Protein AF-A0A1C5ZBM2-F1 (afdb_monomer_lite)

Sequence (87 aa):
MSVKAVFLYPENGTKYDQEKAVKCGLEKGKEYEVSHIVMGQSSTSVYLEEFKGPFNSVHFGFMEAGKPLDIFRDPRFNPYLGRGGRL

pLDDT: mean 92.88, std 11.67, range [43.94, 98.44]

Radius of gyration: 13.25 Å; chains: 1; bounding box: 35×25×34 Å

Foldseek 3Di:
DWKKWAQAALPDDDPVLNVVCVVQPPDHRDIFTWPDWADDPVWIWTHTPVDDGTHTSRRTWMDDPRHTDDLCCDCVRNVPPDPDDDD

Secondary structure (DSSP, 8-state):
--EEEEE--TT-S-HHHHHHHHHHTPPTT-EEEEEEEEE-SS-EEEEETTSSSEEEGGGEEEEETTEEE-TTT-TTT-GGG-SS---

Structure (mmCIF, N/CA/C/O backbone):
data_AF-A0A1C5ZBM2-F1
#
_entry.id   AF-A0A1C5ZBM2-F1
#
loop_
_atom_site.group_PDB
_atom_site.id
_atom_site.type_symbol
_atom_site.label_atom_id
_atom_site.label_alt_id
_atom_site.label_comp_id
_atom_site.label_asym_id
_atom_site.label_entity_id
_atom_site.label_seq_id
_atom_site.pdbx_PDB_ins_code
_atom_site.Cartn_x
_atom_site.Cartn_y
_atom_site.Cartn_z
_atom_site.occupancy
_atom_site.B_iso_or_equiv
_atom_site.auth_seq_id
_atom_site.auth_comp_id
_atom_site.auth_asym_id
_atom_site.auth_atom_id
_atom_site.pdbx_PDB_model_num
ATOM 1 N N . MET A 1 1 ? -9.492 -3.926 -13.872 1.00 63.09 1 MET A N 1
ATOM 2 C CA . MET A 1 1 ? -9.329 -4.937 -12.804 1.00 63.09 1 MET A CA 1
ATOM 3 C C . MET A 1 1 ? -8.891 -4.178 -11.565 1.00 63.09 1 MET A C 1
ATOM 5 O O . MET A 1 1 ? -8.116 -3.247 -11.742 1.00 63.09 1 MET A O 1
ATOM 9 N N . SER A 1 2 ? -9.442 -4.483 -10.386 1.00 90.44 2 SER A N 1
ATOM 10 C CA . SER A 1 2 ? -9.115 -3.745 -9.155 1.00 90.44 2 SER A CA 1
ATOM 11 C C . SER A 1 2 ? -8.025 -4.466 -8.372 1.00 90.44 2 SER A C 1
ATOM 13 O O . SER A 1 2 ? -8.105 -5.688 -8.200 1.00 90.44 2 SER A O 1
ATOM 15 N N . VAL A 1 3 ? -7.021 -3.717 -7.923 1.00 97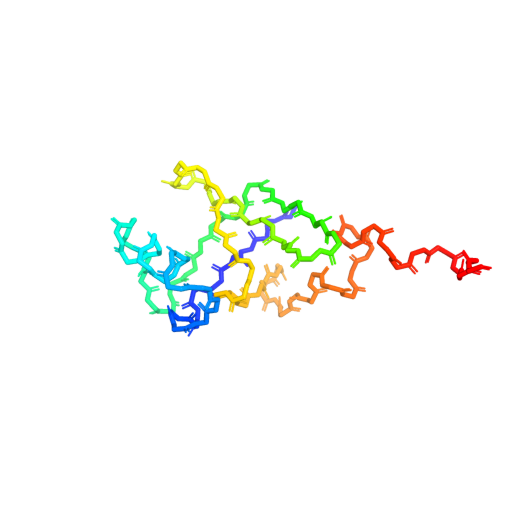.50 3 VAL A N 1
ATOM 16 C CA . VAL A 1 3 ? -5.986 -4.195 -7.002 1.00 97.50 3 VAL A CA 1
ATOM 17 C C . VAL A 1 3 ? -6.429 -3.857 -5.588 1.00 97.50 3 VAL A C 1
ATOM 19 O O . VAL A 1 3 ? -6.855 -2.738 -5.314 1.00 97.50 3 VAL A O 1
ATOM 22 N N . LYS A 1 4 ? -6.281 -4.817 -4.681 1.00 98.25 4 LYS A N 1
ATOM 23 C CA . LYS A 1 4 ? -6.541 -4.630 -3.257 1.00 98.25 4 LYS A CA 1
ATOM 24 C C . LYS A 1 4 ? -5.261 -4.765 -2.453 1.00 98.25 4 LYS A C 1
ATOM 26 O O . LYS A 1 4 ? -4.424 -5.616 -2.755 1.00 98.25 4 LYS A O 1
ATOM 31 N N . ALA A 1 5 ? -5.140 -3.960 -1.406 1.00 98.31 5 ALA A N 1
ATOM 32 C CA . ALA A 1 5 ? -4.098 -4.069 -0.399 1.00 98.31 5 ALA A CA 1
ATOM 33 C C . ALA A 1 5 ? -4.697 -4.637 0.891 1.00 98.31 5 ALA A C 1
ATOM 35 O O . ALA A 1 5 ? -5.712 -4.150 1.382 1.00 98.31 5 ALA A O 1
ATOM 36 N N . VAL A 1 6 ? -4.063 -5.661 1.449 1.00 98.38 6 VAL A N 1
ATOM 37 C CA . VAL A 1 6 ? -4.442 -6.280 2.721 1.00 98.38 6 VAL A CA 1
ATOM 38 C C . VAL A 1 6 ? -3.475 -5.786 3.782 1.00 98.38 6 VAL A C 1
ATOM 40 O O . VAL A 1 6 ? -2.274 -6.023 3.661 1.00 98.38 6 VAL A O 1
ATOM 43 N N . PHE A 1 7 ? -3.960 -5.092 4.811 1.00 98.31 7 PHE A N 1
ATOM 44 C CA . PHE A 1 7 ? -3.092 -4.563 5.867 1.00 98.31 7 PHE A CA 1
ATOM 45 C C . PHE A 1 7 ? -2.657 -5.689 6.816 1.00 98.31 7 PHE A C 1
ATOM 47 O O . PHE A 1 7 ? -3.412 -6.113 7.686 1.00 98.31 7 PHE A O 1
ATOM 54 N N . LEU A 1 8 ? -1.448 -6.219 6.636 1.00 98.06 8 LEU A N 1
ATOM 55 C CA . LEU A 1 8 ? -0.986 -7.434 7.322 1.00 98.06 8 LEU A CA 1
ATOM 56 C C . LEU A 1 8 ? 0.100 -7.159 8.362 1.00 98.06 8 LEU A C 1
ATOM 58 O O . LEU A 1 8 ? 0.182 -7.870 9.369 1.00 98.06 8 LEU A O 1
ATOM 62 N N . TYR A 1 9 ? 0.911 -6.127 8.136 1.00 97.81 9 TYR A N 1
ATOM 63 C CA . TYR A 1 9 ? 2.151 -5.903 8.874 1.00 97.81 9 TYR A CA 1
ATOM 64 C C . TYR A 1 9 ? 2.167 -4.517 9.542 1.00 97.81 9 TYR A C 1
ATOM 66 O O . TYR A 1 9 ? 2.920 -3.637 9.119 1.00 97.81 9 TYR A O 1
ATOM 74 N N . PRO A 1 10 ? 1.350 -4.287 10.589 1.00 96.81 10 PRO A N 1
ATOM 75 C CA . PRO A 1 10 ? 1.251 -2.981 11.249 1.00 96.81 10 PRO A CA 1
ATOM 76 C C . PRO A 1 10 ? 2.569 -2.497 11.868 1.00 96.81 10 PRO A C 1
ATOM 78 O O . PRO A 1 10 ? 2.756 -1.298 12.029 1.00 96.81 10 PRO A O 1
ATOM 81 N N . GLU A 1 11 ? 3.482 -3.417 12.185 1.00 97.06 11 GLU A N 1
ATOM 82 C CA . GLU A 1 11 ? 4.766 -3.129 12.839 1.00 97.06 11 GLU A CA 1
ATOM 83 C C . GLU A 1 11 ? 5.940 -2.977 11.853 1.00 97.06 11 GLU A C 1
ATOM 85 O O . GLU A 1 11 ? 7.062 -2.693 12.263 1.00 97.06 11 GLU A O 1
ATOM 90 N N . ASN A 1 12 ? 5.713 -3.132 10.547 1.00 97.31 12 ASN A N 1
ATOM 91 C CA . ASN A 1 12 ? 6.764 -2.927 9.547 1.00 97.31 12 ASN A CA 1
ATOM 92 C C . ASN A 1 12 ? 7.013 -1.436 9.268 1.00 97.31 12 ASN A C 1
ATOM 94 O O . ASN A 1 12 ? 6.197 -0.582 9.592 1.00 97.31 12 ASN A O 1
ATOM 98 N N . GLY A 1 13 ? 8.134 -1.121 8.616 1.00 95.44 13 GLY A N 1
ATOM 99 C CA . GLY A 1 13 ? 8.477 0.253 8.240 1.00 95.44 13 GLY A CA 1
ATOM 100 C C . GLY A 1 13 ? 9.077 1.067 9.385 1.00 95.44 13 GLY A C 1
ATOM 101 O O . GLY A 1 13 ? 9.538 0.528 10.390 1.00 95.44 13 GLY A O 1
ATOM 102 N N . THR A 1 14 ? 9.130 2.385 9.202 1.00 96.19 14 THR A N 1
ATOM 103 C CA . THR A 1 14 ? 9.625 3.299 10.237 1.00 96.19 14 THR A CA 1
ATOM 104 C C . THR A 1 14 ? 8.568 3.515 11.320 1.00 96.19 14 THR A C 1
ATOM 106 O O . THR A 1 14 ? 7.377 3.310 11.093 1.00 96.19 14 THR A O 1
ATOM 109 N N . LYS A 1 15 ? 8.974 4.034 12.486 1.00 97.44 15 LYS A N 1
ATOM 110 C CA . LYS A 1 15 ? 8.025 4.438 13.539 1.00 97.44 15 LYS A CA 1
ATOM 111 C C . LYS A 1 15 ? 6.954 5.407 13.014 1.00 97.44 15 LYS A C 1
ATOM 113 O O . LYS A 1 15 ? 5.797 5.322 13.408 1.00 97.44 15 LYS A O 1
ATOM 118 N N . TYR A 1 16 ? 7.328 6.299 12.095 1.00 95.56 16 TYR A N 1
ATOM 119 C CA . TYR A 1 16 ? 6.387 7.212 11.447 1.00 95.56 16 TYR A CA 1
ATOM 120 C C . TYR A 1 16 ? 5.334 6.466 10.615 1.00 95.56 16 TYR A C 1
ATOM 122 O O . TYR A 1 16 ? 4.150 6.788 10.710 1.00 95.56 16 TYR A O 1
ATOM 130 N N . ASP A 1 17 ? 5.745 5.460 9.837 1.00 96.62 17 ASP A N 1
ATOM 131 C CA . ASP A 1 17 ? 4.831 4.661 9.011 1.00 96.62 17 ASP A CA 1
ATOM 132 C C . ASP A 1 17 ? 3.826 3.893 9.884 1.00 96.62 17 ASP A C 1
ATOM 134 O O . ASP A 1 17 ? 2.615 3.976 9.662 1.00 96.62 17 ASP A O 1
ATOM 138 N N . GLN A 1 18 ? 4.322 3.242 10.942 1.00 97.44 18 GLN A N 1
ATOM 139 C CA . GLN A 1 18 ? 3.509 2.522 11.927 1.00 97.44 18 GLN A CA 1
ATOM 140 C C . GLN A 1 18 ? 2.481 3.4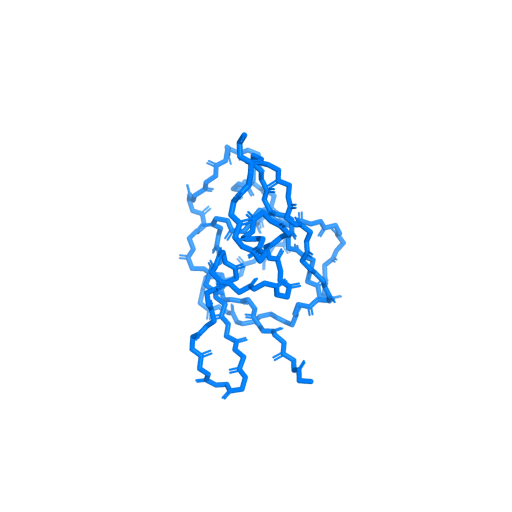51 12.589 1.00 97.44 18 GLN A C 1
ATOM 142 O O . GLN A 1 18 ? 1.282 3.165 12.612 1.00 97.44 18 GLN A O 1
ATOM 147 N N . GLU A 1 19 ? 2.930 4.605 13.093 1.00 97.06 19 GLU A N 1
ATOM 148 C CA . GLU A 1 19 ? 2.048 5.584 13.727 1.00 97.06 19 GLU A CA 1
ATOM 149 C C . GLU A 1 19 ? 1.002 6.127 12.756 1.00 97.06 19 G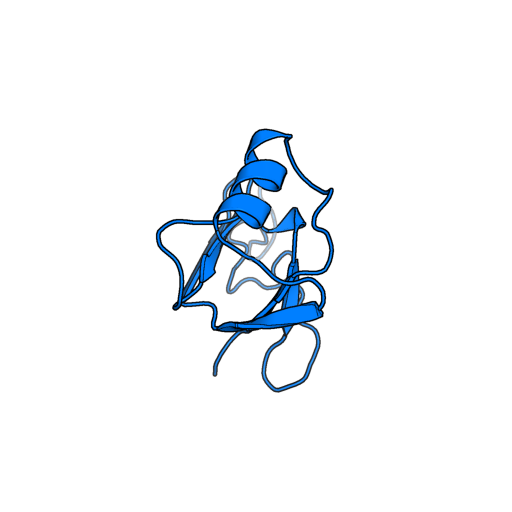LU A C 1
ATOM 151 O O . GLU A 1 19 ? -0.145 6.329 13.151 1.00 97.06 19 GLU A O 1
ATOM 156 N N . LYS A 1 20 ? 1.374 6.375 11.496 1.00 96.44 20 LYS A N 1
ATOM 157 C CA . LYS A 1 20 ? 0.441 6.849 10.473 1.00 96.44 20 LYS A CA 1
ATOM 158 C C . LYS A 1 20 ? -0.641 5.810 10.191 1.00 96.44 20 LYS A C 1
ATOM 160 O O . LYS A 1 20 ? -1.814 6.172 10.167 1.00 96.44 20 LYS A O 1
ATOM 165 N N . ALA A 1 21 ? -0.267 4.543 10.014 1.00 95.12 21 ALA A N 1
ATOM 166 C CA . ALA A 1 21 ? -1.214 3.458 9.770 1.00 95.12 21 ALA A CA 1
ATOM 167 C C . ALA A 1 21 ? -2.253 3.344 10.899 1.00 95.12 21 ALA A C 1
ATOM 169 O O . ALA A 1 21 ? -3.455 3.289 10.633 1.00 95.12 21 ALA A O 1
ATOM 170 N N . VAL A 1 22 ? -1.798 3.409 12.156 1.00 92.38 22 VAL A N 1
ATO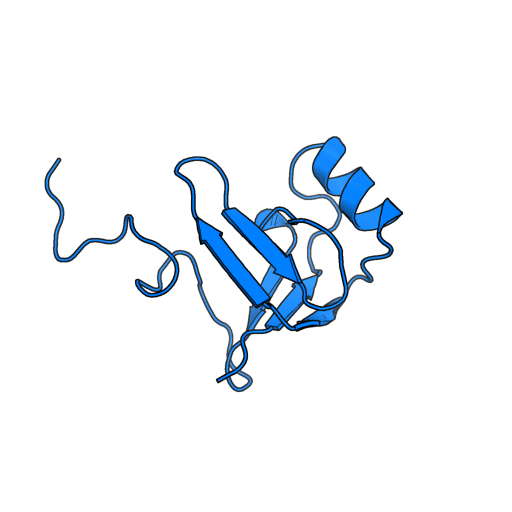M 171 C CA . VAL A 1 22 ? -2.671 3.382 13.341 1.00 92.38 22 VAL A CA 1
ATOM 172 C C . VAL A 1 22 ? -3.539 4.638 13.430 1.00 92.38 22 VAL A C 1
ATOM 174 O O . VAL A 1 22 ? -4.747 4.531 13.618 1.00 92.38 22 VAL A O 1
ATOM 177 N N . LYS A 1 23 ? -2.958 5.834 13.253 1.00 96.06 23 LYS A N 1
ATOM 178 C CA . LYS A 1 23 ? -3.688 7.116 13.308 1.00 96.06 23 LYS A CA 1
ATOM 179 C C . LYS A 1 23 ? -4.773 7.215 12.236 1.00 96.06 23 LYS A C 1
ATOM 181 O O . LYS A 1 23 ? -5.808 7.825 12.483 1.00 96.06 23 LYS A O 1
ATOM 186 N N . CYS A 1 24 ? -4.545 6.631 11.062 1.00 95.81 24 CYS A N 1
ATOM 187 C CA . CYS A 1 24 ? -5.539 6.569 9.996 1.00 95.81 24 CYS A CA 1
ATOM 188 C C . CYS A 1 24 ? -6.620 5.507 10.238 1.00 95.81 24 CYS A C 1
ATOM 190 O O . CYS A 1 24 ? -7.647 5.566 9.578 1.00 95.81 24 CYS A O 1
ATOM 192 N N . GLY A 1 25 ? -6.428 4.572 11.173 1.00 96.19 25 GLY A N 1
ATOM 193 C CA . GLY A 1 25 ? -7.404 3.521 11.462 1.00 96.19 25 GLY A CA 1
ATOM 194 C C . GLY A 1 25 ? -7.333 2.333 10.501 1.00 96.19 25 GLY A C 1
ATOM 195 O O . GLY A 1 25 ? -8.364 1.741 10.191 1.00 96.19 25 GLY A O 1
ATOM 196 N N . LEU A 1 26 ? -6.138 1.980 10.011 1.00 97.25 26 LEU A N 1
ATOM 197 C CA . LEU A 1 26 ? -5.965 0.727 9.275 1.00 97.25 26 LEU A CA 1
ATOM 198 C C . LEU A 1 26 ? -6.172 -0.477 10.209 1.00 97.25 26 LEU A C 1
ATOM 200 O O . LEU A 1 26 ? -5.573 -0.571 11.281 1.00 97.25 26 LEU A O 1
ATOM 204 N N . GLU A 1 27 ? -7.015 -1.413 9.784 1.00 97.62 27 GLU A N 1
ATOM 205 C CA . GLU A 1 27 ? -7.422 -2.593 10.543 1.00 97.62 27 GLU A CA 1
ATOM 206 C C . GLU A 1 27 ? -6.688 -3.827 10.018 1.00 97.62 27 GLU A C 1
ATOM 208 O O . GLU A 1 27 ? -6.712 -4.128 8.821 1.00 97.62 27 GLU A O 1
ATOM 213 N N . LYS A 1 28 ? -6.001 -4.554 10.906 1.00 97.69 28 LYS A N 1
ATOM 214 C CA . LYS A 1 28 ? -5.207 -5.723 10.507 1.00 97.69 28 LYS A CA 1
ATOM 215 C C . LYS A 1 28 ? -6.106 -6.794 9.879 1.00 97.69 28 LYS A C 1
ATOM 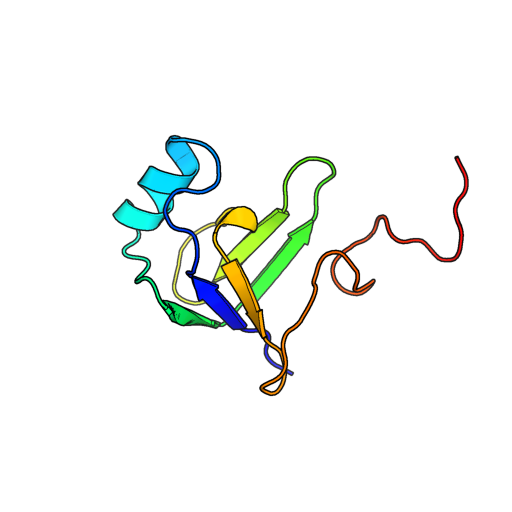217 O O . LYS A 1 28 ? -7.084 -7.217 10.483 1.00 97.69 28 LYS A O 1
ATOM 222 N N . GLY A 1 29 ? -5.732 -7.260 8.691 1.00 97.69 29 GLY A N 1
ATOM 223 C CA . GLY A 1 29 ? -6.459 -8.257 7.904 1.00 97.69 29 GLY A CA 1
ATOM 224 C C . GLY A 1 29 ? -7.540 -7.680 6.990 1.00 97.69 29 GLY A C 1
ATOM 225 O O . GLY A 1 29 ? -8.079 -8.423 6.174 1.00 97.69 29 GLY A O 1
ATOM 226 N N . LYS A 1 30 ? -7.844 -6.380 7.079 1.00 97.88 30 LYS A N 1
ATOM 227 C CA . LYS A 1 30 ? -8.825 -5.736 6.202 1.00 97.88 30 LYS A CA 1
ATOM 228 C C . LYS A 1 30 ? -8.240 -5.488 4.812 1.00 97.88 30 LYS A C 1
ATOM 230 O O . LYS A 1 30 ? -7.058 -5.162 4.666 1.00 97.88 30 LYS A O 1
ATOM 235 N N . GLU A 1 31 ? -9.090 -5.663 3.804 1.00 97.88 31 GLU A N 1
ATOM 236 C CA . GLU A 1 31 ? -8.803 -5.328 2.412 1.00 97.88 31 GLU A CA 1
ATOM 237 C C . GLU A 1 31 ? -9.212 -3.886 2.119 1.00 97.88 31 GLU A C 1
ATOM 239 O O . GLU A 1 31 ? -10.279 -3.441 2.539 1.00 97.88 31 GLU A O 1
ATOM 244 N N . TYR A 1 32 ? -8.389 -3.197 1.340 1.00 97.88 32 TYR A N 1
ATOM 245 C CA . TYR A 1 32 ? -8.624 -1.830 0.902 1.00 97.88 32 TYR A CA 1
ATOM 246 C C . TYR A 1 32 ? -8.411 -1.722 -0.603 1.00 97.88 32 TYR A C 1
ATOM 248 O O . TYR A 1 32 ? -7.448 -2.279 -1.137 1.00 97.88 32 TYR A O 1
ATOM 256 N N . GLU A 1 33 ? -9.292 -0.993 -1.284 1.00 97.94 33 GLU A N 1
ATOM 257 C CA . GLU A 1 33 ? -9.135 -0.699 -2.710 1.00 97.94 33 GLU A CA 1
ATOM 258 C C . GLU A 1 33 ? -7.940 0.237 -2.928 1.00 97.94 33 GLU A C 1
ATOM 260 O O . GLU A 1 33 ? -7.794 1.263 -2.253 1.00 97.94 33 GLU A O 1
ATOM 265 N N . VAL A 1 34 ? -7.068 -0.139 -3.864 1.00 98.12 34 VAL A N 1
ATOM 266 C CA . VAL A 1 34 ? -5.870 0.626 -4.218 1.00 98.12 34 VAL A CA 1
ATOM 267 C C . VAL A 1 34 ? -6.190 1.536 -5.394 1.00 98.12 34 VAL A C 1
ATOM 269 O O . VAL A 1 34 ? -6.532 1.054 -6.472 1.00 98.12 34 VAL A O 1
ATOM 272 N N . SER A 1 35 ? -5.997 2.842 -5.213 1.00 97.19 35 SER A N 1
ATOM 273 C CA . SER A 1 35 ? -6.179 3.821 -6.288 1.00 97.19 35 SER A CA 1
ATOM 274 C C . SER A 1 35 ? -4.972 3.863 -7.222 1.00 97.19 35 SER A C 1
ATOM 276 O O . SER A 1 35 ? -5.111 3.859 -8.443 1.00 97.19 35 SER A O 1
ATOM 278 N N . HIS A 1 36 ? -3.759 3.881 -6.662 1.00 94.69 36 HIS A N 1
ATOM 279 C CA . HIS A 1 36 ? -2.513 3.786 -7.420 1.00 94.69 36 HIS A CA 1
ATOM 280 C C . HIS A 1 36 ? -1.326 3.387 -6.535 1.00 94.69 36 HIS A C 1
ATOM 282 O O . HIS A 1 36 ? -1.339 3.536 -5.310 1.00 94.69 36 HIS A O 1
ATOM 288 N N . ILE A 1 37 ? -0.272 2.888 -7.182 1.00 97.44 37 ILE A N 1
ATOM 289 C CA . ILE A 1 37 ? 0.999 2.514 -6.558 1.00 97.44 37 ILE A CA 1
ATOM 290 C C . ILE A 1 37 ? 2.113 3.287 -7.256 1.00 97.44 37 ILE A C 1
ATOM 292 O O . ILE A 1 37 ? 2.180 3.312 -8.483 1.00 97.44 37 ILE A O 1
ATOM 296 N N . VAL A 1 38 ? 2.998 3.902 -6.472 1.00 96.69 38 VAL A N 1
ATOM 297 C CA . VAL A 1 38 ? 4.173 4.622 -6.976 1.00 96.69 38 VAL A CA 1
ATOM 298 C C . VAL A 1 38 ? 5.425 4.000 -6.374 1.00 96.69 38 VAL A C 1
ATOM 300 O O . VAL A 1 38 ? 5.701 4.166 -5.184 1.00 96.69 38 VAL A O 1
ATOM 303 N N . MET A 1 39 ? 6.179 3.275 -7.199 1.00 97.31 39 MET A N 1
ATOM 304 C CA . MET A 1 39 ? 7.413 2.607 -6.790 1.00 97.31 39 MET A CA 1
ATOM 305 C C . 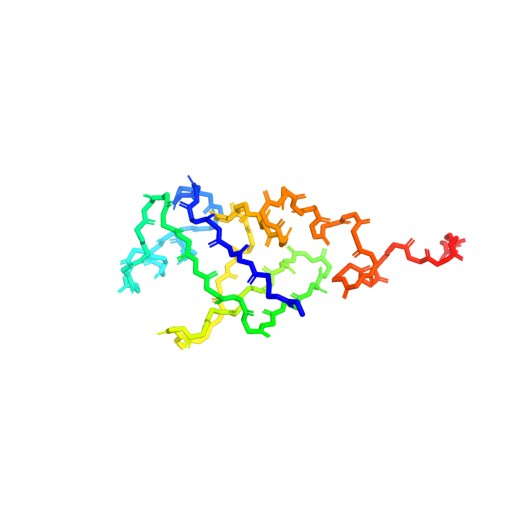MET A 1 39 ? 8.635 3.500 -7.031 1.00 97.31 39 MET A C 1
ATOM 307 O O . MET A 1 39 ? 9.024 3.768 -8.168 1.00 97.31 39 MET A O 1
ATOM 311 N N . GLY A 1 40 ? 9.249 3.958 -5.943 1.00 93.88 40 GLY A N 1
ATOM 312 C CA . GLY A 1 40 ? 10.550 4.621 -5.935 1.00 93.88 40 GLY A CA 1
ATOM 313 C C . GLY A 1 40 ? 11.696 3.629 -5.724 1.00 93.88 40 GLY A C 1
ATOM 314 O O . GLY A 1 40 ? 11.474 2.440 -5.511 1.00 93.88 40 GLY A O 1
ATOM 315 N N . GLN A 1 41 ? 12.938 4.119 -5.774 1.00 88.69 41 GLN A N 1
ATOM 316 C CA . GLN A 1 41 ? 14.128 3.271 -5.603 1.00 88.69 41 GLN A CA 1
ATOM 317 C C . GLN A 1 41 ? 14.232 2.664 -4.197 1.00 88.69 41 GLN A C 1
ATOM 319 O O . GLN A 1 41 ? 14.699 1.540 -4.047 1.00 88.69 41 GLN A O 1
ATOM 324 N N . SER A 1 42 ? 13.824 3.412 -3.168 1.00 88.38 42 SER A N 1
ATOM 325 C CA . SER A 1 42 ? 13.989 3.038 -1.755 1.00 88.38 42 SER A CA 1
ATOM 326 C C . SER A 1 42 ? 12.673 2.884 -0.990 1.00 88.38 42 SER A C 1
ATOM 328 O O . SER A 1 42 ? 12.677 2.418 0.148 1.00 88.38 42 SER A O 1
ATOM 330 N N . SER A 1 43 ? 11.539 3.266 -1.584 1.00 93.25 43 SER A N 1
ATOM 331 C CA . SER A 1 43 ? 10.217 3.080 -0.987 1.00 93.25 43 SER A CA 1
ATOM 332 C C . SER A 1 43 ? 9.140 2.946 -2.059 1.00 93.25 43 SER A C 1
ATOM 334 O O . SER A 1 43 ? 9.289 3.433 -3.179 1.00 93.25 43 SER A O 1
ATOM 336 N N . THR A 1 44 ? 8.038 2.286 -1.708 1.00 97.75 44 THR A N 1
ATOM 337 C CA . THR A 1 44 ? 6.854 2.180 -2.567 1.00 97.75 44 THR A CA 1
ATOM 338 C C . THR A 1 44 ? 5.654 2.756 -1.834 1.00 97.75 44 THR A C 1
ATOM 340 O O . THR A 1 44 ? 5.312 2.309 -0.737 1.00 97.75 44 THR A O 1
ATOM 343 N N . SER A 1 45 ? 5.035 3.761 -2.448 1.00 98.06 45 SER A N 1
ATOM 344 C CA . SER A 1 45 ? 3.846 4.446 -1.948 1.00 98.06 45 SER A CA 1
ATOM 345 C C . SER A 1 45 ? 2.585 3.753 -2.454 1.00 98.06 45 SER A C 1
ATOM 347 O O . SER A 1 45 ? 2.414 3.590 -3.661 1.00 98.06 45 SER A O 1
ATOM 349 N N . VAL A 1 46 ? 1.698 3.384 -1.536 1.00 98.38 46 VAL A N 1
ATOM 350 C CA . VAL A 1 46 ? 0.392 2.773 -1.806 1.00 98.38 46 VAL A CA 1
ATOM 351 C C . VAL A 1 46 ? -0.693 3.776 -1.454 1.00 98.38 46 VAL A C 1
ATOM 353 O O . VAL A 1 46 ? -0.781 4.215 -0.308 1.00 98.38 46 VAL A O 1
ATOM 356 N N . TYR A 1 47 ? -1.526 4.130 -2.423 1.00 98.00 47 TYR A N 1
ATOM 357 C CA . TYR A 1 47 ? -2.660 5.018 -2.212 1.00 98.00 47 TYR A CA 1
ATOM 358 C C . TYR A 1 47 ? -3.938 4.191 -2.153 1.00 98.00 47 TYR A C 1
ATOM 360 O O . TYR A 1 47 ? -4.214 3.397 -3.050 1.00 98.00 47 TYR A O 1
ATOM 368 N N . LEU A 1 48 ? -4.700 4.376 -1.080 1.00 97.94 48 LEU A N 1
ATOM 369 C CA . LEU A 1 48 ? -5.963 3.688 -0.836 1.00 97.94 48 LEU A CA 1
ATOM 370 C C . LEU A 1 48 ? -7.115 4.658 -1.105 1.00 97.94 48 LEU A C 1
ATOM 372 O O . LEU A 1 48 ? -7.013 5.823 -0.723 1.00 97.94 48 LEU A O 1
ATOM 376 N N . GLU A 1 49 ? -8.197 4.194 -1.728 1.00 97.06 49 GLU A N 1
ATOM 377 C CA . GLU A 1 49 ? -9.345 5.045 -2.107 1.00 97.06 49 GLU A CA 1
ATOM 378 C C . GLU A 1 49 ? -9.972 5.775 -0.903 1.00 97.06 49 GLU A C 1
ATOM 380 O O . GLU A 1 49 ? -10.362 6.938 -0.987 1.00 97.06 49 GLU A O 1
ATOM 385 N N . GLU A 1 50 ? -10.027 5.110 0.253 1.00 96.06 50 GLU A N 1
ATOM 386 C CA . GLU A 1 50 ? -10.690 5.616 1.463 1.00 96.06 50 GLU A CA 1
ATOM 387 C C . GLU A 1 50 ? -9.846 6.625 2.266 1.00 96.06 50 GLU A C 1
ATOM 389 O O . GLU A 1 50 ? -10.347 7.242 3.209 1.00 96.06 50 GLU A O 1
ATOM 394 N N . PHE A 1 51 ? -8.566 6.814 1.925 1.00 95.88 51 PHE A N 1
ATOM 395 C CA . PHE A 1 51 ? -7.619 7.542 2.770 1.00 95.88 51 PHE A CA 1
ATOM 396 C C . PHE A 1 51 ? -6.887 8.655 2.028 1.00 95.88 51 PHE A C 1
ATOM 398 O O . PHE A 1 51 ? -6.545 8.565 0.851 1.00 95.88 51 PHE A O 1
ATOM 405 N N . LYS A 1 52 ? -6.565 9.722 2.765 1.00 94.06 52 LYS A N 1
ATOM 406 C CA . LYS A 1 52 ? -5.733 10.805 2.240 1.00 94.06 52 LYS A CA 1
ATOM 407 C C . LYS A 1 52 ? -4.249 10.480 2.392 1.00 94.06 52 LYS A C 1
ATOM 409 O O . LYS A 1 52 ? -3.730 10.365 3.502 1.00 94.06 52 LYS A O 1
ATOM 414 N N . GLY A 1 53 ? -3.556 10.464 1.258 1.00 94.75 53 GLY A N 1
ATOM 415 C CA . GLY A 1 53 ? -2.108 10.301 1.172 1.00 94.75 53 GLY A CA 1
ATOM 416 C C . GLY A 1 53 ? -1.646 8.838 1.183 1.00 94.75 53 GLY A C 1
ATOM 417 O O . GLY A 1 53 ? -2.444 7.932 1.406 1.00 94.75 53 GLY A O 1
ATOM 418 N N . PRO A 1 54 ? -0.347 8.601 0.933 1.00 97.12 54 PRO A N 1
ATOM 419 C CA . PRO A 1 54 ? 0.166 7.254 0.715 1.00 97.12 54 PRO A CA 1
ATOM 420 C C . PRO A 1 54 ? 0.538 6.539 2.010 1.00 97.12 54 PRO A C 1
ATOM 422 O O . PRO A 1 54 ? 0.968 7.166 2.978 1.00 97.12 54 PRO A O 1
ATOM 425 N N . PHE A 1 55 ? 0.496 5.217 1.987 1.00 98.06 55 PHE A N 1
ATOM 426 C CA . PHE A 1 55 ? 1.103 4.349 2.989 1.00 98.06 55 PHE A CA 1
ATOM 427 C C . PHE A 1 55 ? 2.300 3.618 2.390 1.00 98.06 55 PHE A C 1
ATOM 429 O O . PHE A 1 55 ? 2.399 3.446 1.174 1.00 98.06 55 PHE A O 1
ATOM 436 N N . ASN A 1 56 ? 3.223 3.177 3.237 1.00 97.69 56 ASN A N 1
ATOM 437 C CA . ASN A 1 56 ? 4.350 2.386 2.774 1.00 97.69 56 ASN A CA 1
ATOM 438 C C . ASN A 1 56 ? 3.898 0.950 2.455 1.00 97.69 56 ASN A C 1
ATOM 440 O O . ASN A 1 56 ? 3.225 0.309 3.262 1.00 97.69 56 ASN A O 1
ATOM 444 N N . SER A 1 57 ? 4.295 0.436 1.289 1.00 98.06 57 SER A N 1
ATOM 445 C CA . SER A 1 57 ? 3.984 -0.927 0.830 1.00 98.06 57 SER A CA 1
ATOM 446 C C . SER A 1 57 ? 4.343 -2.041 1.819 1.00 98.06 57 SER A C 1
ATOM 448 O O . SER A 1 57 ? 3.683 -3.073 1.816 1.00 98.06 57 SER A O 1
ATOM 450 N N . VAL A 1 58 ? 5.336 -1.831 2.693 1.00 97.50 58 VAL A N 1
ATOM 451 C CA . VAL A 1 58 ? 5.813 -2.831 3.671 1.00 97.50 58 VAL A CA 1
ATOM 452 C C . VAL A 1 58 ? 4.741 -3.301 4.654 1.00 97.50 58 VAL A C 1
ATOM 454 O O . VAL A 1 58 ? 4.918 -4.330 5.305 1.00 97.50 58 VAL A O 1
ATOM 457 N N . HIS A 1 59 ? 3.645 -2.553 4.775 1.00 98.19 59 HIS A N 1
ATOM 458 C CA . HIS A 1 59 ? 2.509 -2.900 5.616 1.00 98.19 59 HIS A CA 1
ATOM 459 C C . HIS A 1 59 ? 1.534 -3.893 4.973 1.00 98.19 59 HIS A C 1
ATOM 461 O O . HIS A 1 59 ? 0.683 -4.444 5.678 1.00 98.19 59 HIS A O 1
ATOM 467 N N . PHE A 1 60 ? 1.626 -4.118 3.660 1.00 98.44 60 PHE A N 1
ATOM 468 C CA . PHE A 1 60 ? 0.559 -4.751 2.893 1.00 98.44 60 PHE A CA 1
ATOM 469 C C . PHE A 1 60 ? 0.994 -6.023 2.166 1.00 98.44 60 PHE A C 1
ATOM 471 O O . PHE A 1 60 ? 2.119 -6.139 1.686 1.00 98.44 60 PHE A O 1
ATOM 478 N N . GLY A 1 61 ? 0.051 -6.955 2.037 1.00 98.44 61 GLY A N 1
ATOM 479 C CA . GLY A 1 61 ? 0.012 -7.899 0.918 1.00 98.44 61 GLY A CA 1
ATOM 480 C C . GLY A 1 61 ? -0.919 -7.369 -0.175 1.00 98.44 61 GLY A C 1
ATOM 481 O O . GLY A 1 61 ? -1.799 -6.562 0.119 1.00 98.44 61 GLY A O 1
ATOM 482 N N . PHE A 1 62 ? -0.756 -7.813 -1.421 1.00 98.44 62 PHE A N 1
ATOM 483 C CA . PHE A 1 62 ? -1.583 -7.346 -2.539 1.00 98.44 62 PHE A CA 1
ATOM 484 C C . PHE A 1 62 ? -2.326 -8.495 -3.205 1.00 98.44 62 PHE A C 1
ATOM 486 O O . PHE A 1 62 ? -1.820 -9.614 -3.290 1.00 98.44 62 PHE A O 1
ATOM 493 N N . MET A 1 63 ? -3.529 -8.199 -3.689 1.00 98.12 63 MET A N 1
ATOM 494 C CA . MET A 1 63 ? -4.404 -9.144 -4.373 1.00 98.12 63 MET A CA 1
ATOM 495 C C . MET A 1 63 ? -4.954 -8.516 -5.655 1.00 98.12 63 MET A C 1
ATOM 497 O O . MET A 1 63 ? -5.308 -7.338 -5.673 1.00 98.12 63 MET A O 1
ATOM 501 N N . GLU A 1 64 ? -5.096 -9.309 -6.714 1.00 96.88 64 GLU A N 1
ATOM 502 C CA . GLU A 1 64 ? -5.814 -8.927 -7.933 1.00 96.88 64 GLU A CA 1
ATOM 503 C C . GLU A 1 64 ? -6.650 -10.116 -8.419 1.00 96.88 64 GLU A C 1
ATOM 505 O O . GLU A 1 64 ? -6.161 -11.243 -8.505 1.00 96.88 64 GLU A O 1
ATOM 510 N N . ALA A 1 65 ? -7.940 -9.885 -8.690 1.00 94.62 65 ALA A N 1
ATOM 511 C CA . ALA A 1 65 ? -8.888 -10.927 -9.111 1.00 94.62 65 ALA A CA 1
ATOM 512 C C . ALA A 1 65 ? -8.890 -12.182 -8.201 1.00 94.62 65 ALA A C 1
ATOM 514 O O . ALA A 1 65 ? -8.959 -13.316 -8.676 1.00 94.62 65 ALA A O 1
ATOM 515 N N . GLY A 1 66 ? -8.789 -11.974 -6.881 1.00 93.06 66 GLY A N 1
ATOM 516 C CA . GLY A 1 66 ? -8.795 -13.043 -5.874 1.00 93.06 66 GLY A CA 1
ATOM 517 C C . GLY A 1 66 ? -7.487 -13.832 -5.756 1.00 93.06 66 GLY A C 1
ATOM 518 O O . GLY A 1 66 ? -7.442 -14.819 -5.026 1.00 93.06 66 GLY A O 1
ATOM 519 N N . LYS A 1 67 ? -6.419 -13.420 -6.450 1.00 96.44 67 LYS A N 1
ATOM 520 C CA . LYS A 1 67 ? -5.103 -14.070 -6.398 1.00 96.44 67 LYS A CA 1
ATOM 521 C C . LYS A 1 67 ? -4.057 -13.146 -5.774 1.00 96.44 67 LYS A C 1
ATOM 523 O O . LYS A 1 67 ? -4.137 -11.939 -6.001 1.00 96.44 67 LYS A O 1
ATOM 528 N N . PRO A 1 68 ? -3.064 -13.691 -5.047 1.00 97.75 68 PRO A N 1
ATOM 529 C CA . PRO A 1 68 ? -1.912 -12.919 -4.602 1.00 97.75 68 PRO A CA 1
ATOM 530 C C . PRO A 1 68 ? -1.203 -12.243 -5.775 1.00 97.75 68 PRO A C 1
ATOM 532 O O . PRO A 1 68 ? -0.945 -12.873 -6.802 1.00 97.75 68 PRO A O 1
ATOM 535 N N . LEU A 1 69 ? -0.886 -10.966 -5.599 1.00 97.44 69 LEU A N 1
ATOM 536 C CA . LEU A 1 69 ? -0.162 -10.132 -6.546 1.00 97.44 69 LEU A CA 1
ATOM 537 C C . LEU A 1 69 ? 1.180 -9.725 -5.928 1.00 97.44 69 LEU A C 1
ATOM 539 O O . LEU A 1 69 ? 1.226 -9.165 -4.836 1.00 97.44 69 LEU A O 1
ATOM 543 N N . ASP A 1 70 ? 2.273 -9.969 -6.647 1.00 97.38 70 ASP A N 1
ATOM 544 C CA . ASP A 1 70 ? 3.601 -9.474 -6.282 1.00 97.38 70 ASP A CA 1
ATOM 545 C C . ASP A 1 70 ? 3.921 -8.212 -7.090 1.00 97.38 70 ASP A C 1
ATOM 547 O O . ASP A 1 70 ? 4.399 -8.278 -8.224 1.00 97.38 70 ASP A O 1
ATOM 551 N N . ILE A 1 71 ? 3.657 -7.049 -6.493 1.00 96.69 71 ILE A N 1
ATOM 552 C CA . ILE A 1 71 ? 3.875 -5.750 -7.142 1.00 96.69 71 ILE A CA 1
ATOM 553 C C . ILE A 1 71 ? 5.357 -5.463 -7.431 1.00 96.69 71 ILE A C 1
ATOM 555 O O . ILE A 1 71 ? 5.662 -4.631 -8.279 1.00 96.69 71 ILE A O 1
ATOM 559 N N . PHE A 1 72 ? 6.293 -6.143 -6.758 1.00 95.62 72 PHE A N 1
ATOM 560 C CA . PHE A 1 72 ? 7.731 -5.943 -6.954 1.00 95.62 72 PHE A CA 1
ATOM 561 C C . PHE A 1 72 ? 8.272 -6.762 -8.124 1.00 95.62 72 PHE A C 1
ATOM 563 O O . PHE A 1 72 ? 9.340 -6.448 -8.646 1.00 95.62 72 PHE A O 1
ATOM 570 N N . ARG A 1 73 ? 7.549 -7.796 -8.560 1.00 95.38 73 ARG A N 1
ATOM 571 C CA . ARG A 1 73 ? 7.906 -8.628 -9.721 1.00 95.38 73 ARG A CA 1
ATOM 572 C C . ARG A 1 73 ? 7.011 -8.386 -10.931 1.00 95.38 73 ARG A C 1
ATOM 574 O O . ARG A 1 73 ? 7.207 -9.017 -11.968 1.00 95.38 73 ARG A O 1
ATOM 581 N N . ASP A 1 74 ? 6.066 -7.462 -10.816 1.00 93.94 74 ASP A N 1
ATOM 582 C CA . ASP A 1 74 ? 5.142 -7.109 -11.880 1.00 93.94 74 ASP A CA 1
ATOM 583 C C . ASP A 1 74 ? 5.558 -5.789 -12.562 1.00 93.94 74 ASP A C 1
ATOM 585 O O . ASP A 1 74 ? 5.591 -4.735 -11.915 1.00 93.94 74 ASP A O 1
ATOM 589 N N . PRO A 1 75 ? 5.855 -5.803 -13.876 1.00 93.50 75 PRO A N 1
ATOM 590 C CA . PRO A 1 75 ? 6.306 -4.621 -14.610 1.00 93.50 75 PRO A CA 1
ATOM 591 C C . PRO A 1 75 ? 5.243 -3.519 -14.731 1.00 93.50 75 PRO A C 1
ATOM 593 O O . PRO A 1 75 ? 5.579 -2.412 -15.144 1.00 93.50 75 PRO A O 1
ATOM 596 N N . ARG A 1 76 ? 3.975 -3.782 -14.375 1.00 93.00 76 ARG A N 1
ATOM 597 C CA . ARG A 1 76 ? 2.935 -2.745 -14.272 1.00 93.00 76 ARG A CA 1
ATOM 598 C C . ARG A 1 76 ? 3.202 -1.774 -13.121 1.00 93.00 76 ARG A C 1
ATOM 600 O O . ARG A 1 76 ? 2.790 -0.622 -13.208 1.00 93.00 76 ARG A O 1
ATOM 607 N N . PHE A 1 77 ? 3.872 -2.237 -12.063 1.00 94.06 77 PHE A N 1
ATOM 608 C CA . PHE A 1 77 ? 4.108 -1.462 -10.840 1.00 94.06 77 PHE A CA 1
ATOM 609 C C . PHE A 1 77 ? 5.589 -1.199 -10.576 1.00 94.06 77 PHE A C 1
ATOM 611 O O . PHE A 1 77 ? 5.919 -0.159 -10.009 1.00 94.06 77 PHE A O 1
ATOM 618 N N . ASN A 1 78 ? 6.477 -2.111 -10.985 1.00 94.50 78 ASN A N 1
ATOM 619 C CA . ASN A 1 78 ? 7.913 -1.967 -10.790 1.00 94.50 78 ASN A CA 1
ATOM 620 C C . ASN A 1 78 ? 8.618 -1.495 -12.079 1.00 94.50 78 ASN A C 1
ATOM 622 O O . ASN A 1 78 ? 8.928 -2.321 -12.948 1.00 94.50 78 ASN A O 1
ATOM 626 N N . PRO A 1 79 ? 8.948 -0.192 -12.198 1.00 92.12 79 PRO A N 1
ATOM 627 C CA . PRO A 1 79 ? 9.630 0.343 -13.375 1.00 92.12 79 PRO A CA 1
ATOM 628 C C . PRO A 1 79 ? 11.083 -0.145 -13.507 1.00 92.12 79 PRO A C 1
ATOM 630 O O . PRO A 1 79 ? 11.672 -0.018 -14.578 1.00 92.12 79 PRO A O 1
ATOM 633 N N . TYR A 1 80 ? 11.668 -0.723 -12.453 1.00 90.56 80 TYR A N 1
ATOM 634 C CA . TYR A 1 80 ? 13.061 -1.177 -12.430 1.00 90.56 80 TYR A CA 1
ATOM 635 C C . TYR A 1 80 ? 13.262 -2.577 -13.016 1.00 90.56 80 TYR A C 1
ATOM 637 O O . TYR A 1 80 ? 14.402 -3.000 -13.185 1.00 90.56 80 TYR A O 1
ATOM 645 N N . LEU A 1 81 ? 12.189 -3.308 -13.341 1.00 88.81 81 LEU A N 1
ATOM 646 C CA . LEU A 1 81 ? 12.331 -4.673 -13.855 1.00 88.81 81 LEU A CA 1
ATOM 647 C C . LEU A 1 81 ? 12.916 -4.726 -15.269 1.00 88.81 81 LEU A C 1
ATOM 649 O O . LEU A 1 81 ? 13.595 -5.698 -15.581 1.00 88.81 81 LEU A O 1
ATOM 653 N N . GLY A 1 82 ? 12.716 -3.683 -16.085 1.00 71.88 82 GLY A N 1
ATOM 654 C CA . GLY A 1 82 ? 13.264 -3.568 -17.439 1.00 71.88 82 GLY A CA 1
ATOM 655 C C . GLY A 1 82 ? 12.878 -4.708 -18.402 1.00 71.88 82 GLY A C 1
ATOM 656 O O . GLY A 1 82 ? 12.587 -5.841 -18.029 1.00 71.88 82 GLY A O 1
ATOM 657 N N . ARG A 1 83 ? 12.931 -4.454 -19.713 1.00 61.53 83 ARG A N 1
ATOM 658 C CA . ARG A 1 83 ? 13.136 -5.544 -20.683 1.00 61.53 83 ARG A CA 1
ATOM 659 C C . ARG A 1 83 ? 14.642 -5.784 -20.796 1.00 61.53 83 ARG A C 1
ATOM 661 O O . ARG A 1 83 ? 15.258 -5.311 -21.740 1.00 61.53 83 ARG A O 1
ATOM 668 N N . GLY A 1 84 ? 15.227 -6.481 -19.824 1.00 51.91 84 GLY A N 1
ATOM 669 C CA . GLY A 1 84 ? 16.655 -6.812 -19.821 1.00 51.91 84 GLY A CA 1
ATOM 670 C C . GLY A 1 84 ? 17.544 -5.654 -19.365 1.00 51.91 84 GLY A C 1
ATOM 671 O O . GLY A 1 84 ? 17.474 -4.540 -19.878 1.00 51.91 84 GLY A O 1
ATOM 672 N N . GLY A 1 85 ? 18.372 -5.938 -18.362 1.00 47.41 85 GLY A N 1
ATOM 673 C CA . GLY A 1 85 ? 19.244 -4.966 -17.724 1.00 47.41 85 GLY A CA 1
ATOM 674 C C . GLY A 1 85 ? 20.211 -4.271 -18.681 1.00 47.41 85 GLY A C 1
ATOM 675 O O . GLY A 1 85 ? 20.774 -4.877 -19.591 1.00 47.41 85 GLY A O 1
ATOM 676 N N . ARG A 1 86 ? 20.451 -2.996 -18.398 1.00 43.94 86 ARG A N 1
ATOM 677 C CA . ARG A 1 86 ? 21.737 -2.345 -18.633 1.00 43.94 86 ARG A CA 1
ATOM 678 C C . ARG A 1 86 ? 22.071 -1.561 -17.371 1.00 43.94 86 ARG A C 1
ATOM 680 O O . ARG A 1 86 ? 21.510 -0.493 -17.140 1.00 43.94 86 ARG A O 1
ATOM 687 N N . LEU A 1 87 ? 22.891 -2.198 -16.535 1.00 47.38 87 LEU A N 1
ATOM 688 C CA . LEU A 1 87 ? 23.927 -1.504 -15.775 1.00 47.38 87 LEU A CA 1
ATOM 689 C C . LEU A 1 87 ? 24.976 -0.984 -16.765 1.00 47.38 87 LEU A C 1
ATOM 691 O O . LEU A 1 87 ? 25.161 -1.662 -17.806 1.00 47.38 87 LEU A O 1
#